Protein AF-A0A371YIU0-F1 (afdb_monomer_lite)

Organism: NCBI:txid2136183

pLDDT: mean 76.32, std 14.75, range [37.38, 92.56]

Secondary structure (DSSP, 8-state):
--HHHHHHHHHHHHHHHHHHHHHHHHHHHHHHHHHHHTSHHHHH-HHHHHHHHHHHHHHHHHHHHHHHHHHHHHS-HHHHHHHHHHHHHHHHHHHHHHHGGGG-TTHHHHHHHHHHHHHHHHHHHHHHS--PPPTT--HHHHHIIIII--

Foldseek 3Di:
DPVVVVVVVVVVVLLVVLVVVLVVLVVVLVVQLVVQCPPPVLVVDPVSVLVSLQVSLVSLQVLLVVLLVVDCVVDDPVVVVLSVVLVVLLVVQLVCLQVQLVVDPSRSNLSSNLSNQSSSVSSCCSRNVDCRDDPPDDPVNSCCPRRVHD

Structure (mmCIF, N/CA/C/O backbone):
data_AF-A0A371YIU0-F1
#
_entry.id   AF-A0A371YIU0-F1
#
loop_
_atom_site.group_PDB
_atom_site.id
_atom_site.type_symbol
_atom_site.label_atom_id
_atom_site.label_alt_id
_atom_site.label_comp_id
_atom_site.label_asym_id
_atom_site.label_entity_id
_atom_site.label_seq_id
_atom_site.pdbx_PDB_ins_code
_atom_site.Cartn_x
_atom_site.Cartn_y
_atom_site.Cartn_z
_atom_site.occupancy
_atom_site.B_iso_or_equiv
_atom_site.auth_seq_id
_atom_site.auth_comp_id
_atom_site.auth_asym_id
_atom_site.auth_atom_id
_atom_site.pdbx_PDB_model_num
ATOM 1 N N . MET A 1 1 ? -7.481 21.343 40.904 1.00 47.53 1 MET A N 1
ATOM 2 C CA . MET A 1 1 ? -7.178 21.426 39.454 1.00 47.53 1 MET A CA 1
ATOM 3 C C . MET A 1 1 ? -5.793 20.850 39.098 1.00 47.53 1 MET A C 1
ATOM 5 O O . MET A 1 1 ? -5.138 21.361 38.206 1.00 47.53 1 MET A O 1
ATOM 9 N N . LYS A 1 2 ? -5.326 19.776 39.762 1.00 45.72 2 LYS A N 1
ATOM 10 C CA . LYS A 1 2 ? -4.034 19.116 39.458 1.00 45.72 2 LYS A CA 1
ATOM 11 C C . LYS A 1 2 ? -4.201 17.826 38.638 1.00 45.72 2 LYS A C 1
ATOM 13 O O . LYS A 1 2 ? -3.338 17.494 37.838 1.00 45.72 2 LYS A O 1
ATOM 18 N N . ASN A 1 3 ? -5.352 17.161 38.762 1.00 47.66 3 ASN A N 1
ATOM 19 C CA . ASN A 1 3 ? -5.600 15.862 38.121 1.00 47.66 3 ASN A CA 1
ATOM 20 C C . ASN A 1 3 ? -6.061 15.969 36.656 1.00 47.66 3 ASN A C 1
ATOM 22 O O . ASN A 1 3 ? -5.950 15.001 35.917 1.00 47.66 3 ASN A O 1
ATOM 26 N N . ILE A 1 4 ? -6.534 17.142 36.218 1.00 52.56 4 ILE A N 1
ATOM 27 C CA . ILE A 1 4 ? -6.966 17.370 34.826 1.00 52.56 4 ILE A CA 1
ATOM 28 C C . ILE A 1 4 ? -5.750 17.580 33.905 1.00 52.56 4 ILE A C 1
ATOM 30 O O . ILE A 1 4 ? -5.766 17.152 32.755 1.00 52.56 4 ILE A O 1
ATOM 34 N N . LEU A 1 5 ? -4.655 18.152 34.426 1.00 48.69 5 LEU A N 1
ATOM 35 C CA . LEU A 1 5 ? -3.425 18.385 33.657 1.00 48.69 5 LEU A CA 1
ATOM 36 C C . LEU A 1 5 ? -2.705 17.075 33.280 1.00 48.69 5 LEU A C 1
ATOM 38 O O . LEU A 1 5 ? -2.090 16.983 32.222 1.00 48.69 5 LEU A O 1
ATOM 42 N N . LEU A 1 6 ? -2.808 16.050 34.133 1.00 47.84 6 LEU A N 1
ATOM 43 C CA . LEU A 1 6 ? -2.158 14.749 33.936 1.00 47.84 6 LEU A CA 1
ATOM 44 C C . LEU A 1 6 ? -2.824 13.903 32.839 1.00 47.84 6 LEU A C 1
ATOM 46 O O . LEU A 1 6 ? -2.137 13.143 32.165 1.00 47.84 6 LEU A O 1
ATOM 50 N N . ILE A 1 7 ? -4.131 14.073 32.618 1.00 52.59 7 ILE A N 1
ATOM 51 C CA . ILE A 1 7 ? -4.873 13.371 31.557 1.00 52.59 7 ILE A CA 1
ATOM 52 C C . ILE A 1 7 ? -4.580 13.988 30.180 1.00 52.59 7 ILE A C 1
ATOM 54 O O . ILE A 1 7 ? -4.503 13.273 29.185 1.00 52.59 7 ILE A O 1
ATOM 58 N N . PHE A 1 8 ? -4.345 15.303 30.114 1.00 47.00 8 PHE A N 1
ATOM 59 C CA . PHE A 1 8 ? -3.925 15.953 28.868 1.00 47.00 8 PHE A CA 1
ATOM 60 C C . PHE A 1 8 ? -2.510 15.541 28.440 1.00 47.00 8 PHE A C 1
ATOM 62 O O . PHE A 1 8 ? -2.258 15.396 27.246 1.00 47.00 8 PHE A O 1
ATOM 69 N N . LEU A 1 9 ? -1.598 15.301 29.389 1.00 43.62 9 LEU A N 1
ATOM 70 C CA . LEU A 1 9 ? -0.223 14.919 29.061 1.00 43.62 9 LEU A CA 1
ATOM 71 C C . LEU A 1 9 ? -0.117 13.497 28.485 1.00 43.62 9 LEU A C 1
ATOM 73 O O . LEU A 1 9 ? 0.703 13.262 27.605 1.00 43.62 9 LEU A O 1
ATOM 77 N N . THR A 1 10 ? -0.947 12.550 28.933 1.00 50.06 10 THR A N 1
ATOM 78 C CA . THR A 1 10 ? -0.924 11.169 28.414 1.00 50.06 10 THR A CA 1
ATOM 79 C C . THR A 1 10 ? -1.549 11.043 27.026 1.00 50.06 10 THR A C 1
ATOM 81 O O . THR A 1 10 ? -1.140 10.174 26.258 1.00 50.06 10 THR A O 1
ATOM 84 N N . PHE A 1 11 ? -2.476 11.934 26.663 1.00 48.22 11 PHE A N 1
ATOM 85 C CA . PHE A 1 11 ? -3.106 11.938 25.338 1.00 48.22 11 PHE A CA 1
ATOM 86 C C . PHE A 1 11 ? -2.177 12.450 24.222 1.00 48.22 11 PHE A C 1
ATOM 88 O O . PHE A 1 11 ? -2.334 12.060 23.070 1.00 48.22 11 PHE A O 1
ATOM 95 N N . PHE A 1 12 ? -1.183 13.282 24.552 1.00 42.34 12 PHE A N 1
ATOM 96 C CA . PHE A 1 12 ? -0.201 13.784 23.579 1.00 42.34 12 PHE A CA 1
ATOM 97 C C . PHE A 1 12 ? 0.943 12.805 23.280 1.00 42.34 12 PHE A C 1
ATOM 99 O O . PHE A 1 12 ? 1.614 12.947 22.263 1.00 42.34 12 PHE A O 1
ATOM 106 N N . ILE A 1 13 ? 1.182 11.815 24.144 1.00 45.66 13 ILE A N 1
ATOM 107 C CA . ILE A 1 13 ? 2.290 10.861 23.967 1.00 45.66 13 ILE A CA 1
ATOM 108 C C . ILE A 1 13 ? 1.859 9.672 23.095 1.00 45.66 13 ILE A C 1
ATOM 110 O O . ILE A 1 13 ? 2.687 9.036 22.453 1.00 45.66 13 ILE A O 1
ATOM 114 N N . SER A 1 14 ? 0.564 9.357 23.027 1.00 37.38 14 SER A N 1
ATOM 115 C CA . SER A 1 14 ? 0.089 8.249 22.196 1.00 37.38 14 SER A CA 1
ATOM 116 C C . SER A 1 14 ? 0.149 8.575 20.703 1.00 37.38 14 SER A C 1
ATOM 118 O O . SER A 1 14 ? 0.525 7.7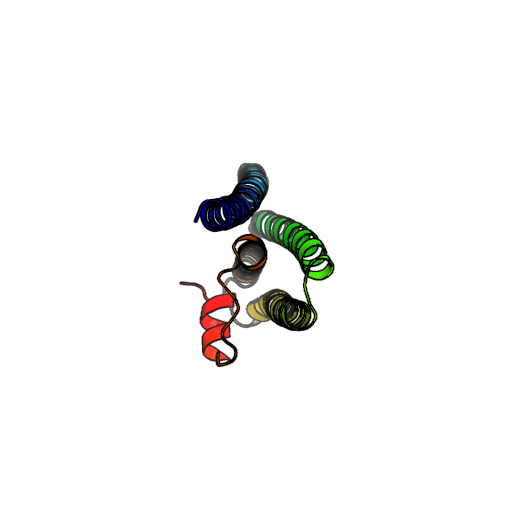05 19.927 1.00 37.38 14 SER A O 1
ATOM 120 N N . SER A 1 15 ? -0.143 9.811 20.286 1.00 44.88 15 SER A N 1
ATOM 121 C CA . SER A 1 15 ? -0.099 10.221 18.872 1.00 44.88 15 SER A CA 1
ATOM 122 C C . SER A 1 15 ? 1.318 10.271 18.285 1.00 44.88 15 SER A C 1
ATOM 124 O O . SER A 1 15 ? 1.491 10.013 17.093 1.00 44.88 15 SER A O 1
ATOM 126 N N . SER A 1 16 ? 2.345 10.534 19.099 1.00 51.44 16 SER A N 1
ATOM 127 C CA . SER A 1 16 ? 3.740 10.579 18.639 1.00 51.44 16 SER A CA 1
ATOM 128 C C . SER A 1 16 ? 4.321 9.194 18.336 1.00 51.44 16 SER A C 1
ATOM 130 O O . SER A 1 16 ? 5.038 9.043 17.348 1.00 51.44 16 SER A O 1
ATOM 132 N N . VAL A 1 17 ? 3.957 8.170 19.115 1.00 57.69 17 VAL A N 1
ATOM 133 C CA . VAL A 1 17 ? 4.436 6.788 18.910 1.00 57.69 17 VAL A CA 1
ATOM 134 C C . VAL A 1 17 ? 3.923 6.199 17.592 1.00 57.69 17 VAL A C 1
ATOM 136 O O . VAL A 1 17 ? 4.647 5.472 16.908 1.00 57.69 17 VAL A O 1
ATOM 139 N N . PHE A 1 18 ? 2.690 6.524 17.194 1.00 58.16 18 PHE A N 1
ATOM 140 C CA . PHE A 1 18 ? 2.145 6.033 15.930 1.00 58.16 18 PHE A CA 1
ATOM 141 C C . PHE A 1 18 ? 2.851 6.672 14.726 1.00 58.16 18 PHE A C 1
ATOM 143 O O . PHE A 1 18 ? 3.383 5.948 13.884 1.00 58.16 18 PHE A O 1
ATOM 150 N N . ALA A 1 19 ? 2.974 8.003 14.674 1.00 57.88 19 ALA A N 1
ATOM 151 C CA . ALA A 1 19 ? 3.654 8.695 13.572 1.00 57.88 19 ALA A CA 1
ATOM 152 C C . ALA A 1 19 ? 5.100 8.196 13.340 1.00 57.88 19 ALA A C 1
ATOM 154 O O . ALA A 1 19 ? 5.559 8.081 12.196 1.00 57.88 19 ALA A O 1
ATOM 155 N N . GLU A 1 20 ? 5.804 7.834 14.416 1.00 63.06 20 GLU A N 1
ATOM 156 C CA . GLU A 1 20 ? 7.150 7.259 14.362 1.00 63.06 20 GLU A CA 1
ATOM 157 C C . GLU A 1 20 ? 7.177 5.872 13.684 1.00 63.06 20 GLU A C 1
ATOM 159 O O . GLU A 1 20 ? 8.032 5.614 12.828 1.00 63.06 20 GLU A O 1
ATOM 164 N N . ASN A 1 21 ? 6.188 5.011 13.958 1.00 68.94 21 ASN A N 1
ATOM 165 C CA . ASN A 1 21 ? 6.074 3.677 13.354 1.00 68.94 21 ASN A CA 1
ATOM 166 C C . ASN A 1 21 ? 5.806 3.738 11.833 1.00 68.94 21 ASN A C 1
ATOM 168 O O . ASN A 1 21 ? 6.406 2.991 11.047 1.00 68.94 21 ASN A O 1
ATOM 172 N N . PHE A 1 22 ? 4.969 4.680 11.379 1.00 72.94 22 PHE A N 1
ATOM 173 C CA . PHE A 1 22 ? 4.759 4.916 9.944 1.00 72.94 22 PHE A CA 1
ATOM 174 C C . PHE A 1 22 ? 6.050 5.361 9.260 1.00 72.94 22 PHE A C 1
ATOM 176 O O . PHE A 1 22 ? 6.422 4.823 8.212 1.00 72.94 22 PHE A O 1
ATOM 183 N N . LEU A 1 23 ? 6.754 6.329 9.852 1.00 75.75 23 LEU A N 1
ATOM 184 C CA . LEU A 1 23 ? 7.982 6.874 9.285 1.00 75.75 23 LEU A CA 1
ATOM 185 C C . LEU A 1 23 ? 9.075 5.802 9.177 1.00 75.75 23 LEU A C 1
ATOM 187 O O . LEU A 1 23 ? 9.755 5.713 8.148 1.00 75.75 23 LEU A O 1
ATOM 191 N N . GLN A 1 24 ? 9.204 4.943 10.191 1.00 80.88 24 GLN A N 1
ATOM 192 C CA . GLN A 1 24 ? 10.126 3.810 10.176 1.00 80.88 24 GLN A CA 1
ATOM 193 C C . GLN A 1 24 ? 9.753 2.784 9.100 1.00 80.88 24 GLN A C 1
ATOM 195 O O . GLN A 1 24 ? 10.609 2.374 8.311 1.00 80.88 24 GLN A O 1
ATOM 200 N N . SER A 1 25 ? 8.476 2.413 9.011 1.00 78.94 25 SER A N 1
ATOM 201 C CA . SER A 1 25 ? 7.969 1.502 7.982 1.00 78.94 25 SER A CA 1
ATOM 202 C C . SER A 1 25 ? 8.203 2.037 6.567 1.00 78.94 25 SER A C 1
ATOM 204 O O . SER A 1 25 ? 8.726 1.322 5.710 1.00 78.94 25 SER A O 1
ATOM 206 N N . LYS A 1 26 ? 7.932 3.325 6.340 1.00 79.19 26 LYS A N 1
ATOM 207 C CA . LYS A 1 26 ? 8.232 4.022 5.085 1.00 79.19 26 LYS A CA 1
ATOM 208 C C . LYS A 1 26 ? 9.727 4.002 4.767 1.00 79.19 26 LYS A C 1
ATOM 210 O O . LYS A 1 26 ? 10.096 3.776 3.617 1.00 79.19 26 LYS A O 1
ATOM 215 N N . LYS A 1 27 ? 10.595 4.217 5.761 1.00 81.75 27 LYS A N 1
ATOM 216 C CA . LYS A 1 27 ? 12.056 4.179 5.586 1.00 81.75 27 LYS A CA 1
ATOM 217 C C . LYS A 1 27 ? 12.538 2.786 5.178 1.00 81.75 27 LYS A C 1
ATOM 219 O O . LYS A 1 27 ? 13.344 2.681 4.260 1.00 81.75 27 LYS A O 1
ATOM 224 N N . GLN A 1 28 ? 12.023 1.729 5.804 1.00 82.38 28 GLN A N 1
ATOM 225 C CA . GLN A 1 28 ? 12.370 0.347 5.461 1.00 82.38 28 GLN A CA 1
ATOM 226 C C . GLN A 1 28 ? 11.971 -0.006 4.026 1.00 82.38 28 GLN A C 1
ATOM 228 O O . GLN A 1 28 ? 12.812 -0.477 3.260 1.00 82.38 28 GLN A O 1
ATOM 233 N N . VAL A 1 29 ? 10.723 0.276 3.636 1.00 82.94 29 VAL A N 1
ATOM 234 C CA . VAL A 1 29 ? 10.259 -0.019 2.272 1.00 82.94 29 VAL A CA 1
ATOM 235 C C . VAL A 1 29 ? 10.994 0.844 1.242 1.00 82.94 29 VAL A C 1
ATOM 237 O O . VAL A 1 29 ? 11.404 0.334 0.204 1.00 82.94 29 VAL A O 1
ATOM 240 N N . ARG A 1 30 ? 11.270 2.121 1.550 1.00 80.19 30 ARG A N 1
ATOM 241 C CA . ARG A 1 30 ? 12.105 2.989 0.703 1.00 80.19 30 ARG A CA 1
ATOM 242 C C . ARG A 1 30 ? 13.509 2.420 0.511 1.00 80.19 30 ARG A C 1
ATOM 244 O O . ARG A 1 30 ? 14.003 2.431 -0.609 1.00 80.19 30 ARG A O 1
ATOM 251 N N . ASN A 1 31 ? 14.156 1.948 1.574 1.00 82.31 31 ASN A N 1
ATOM 252 C CA . ASN A 1 31 ? 15.500 1.377 1.485 1.00 82.31 31 ASN A CA 1
ATOM 253 C C . ASN A 1 31 ? 15.513 0.118 0.615 1.00 82.31 31 ASN A C 1
ATOM 255 O O . ASN A 1 31 ? 16.399 -0.025 -0.223 1.00 82.31 31 ASN A O 1
ATOM 259 N N . TYR A 1 32 ? 14.511 -0.750 0.775 1.00 88.25 32 TYR A N 1
ATOM 260 C CA . TYR A 1 32 ? 14.324 -1.902 -0.101 1.00 88.25 32 TYR A CA 1
ATOM 261 C C . TYR A 1 32 ? 14.159 -1.466 -1.564 1.00 88.25 32 TYR A C 1
ATOM 263 O O . TYR A 1 32 ? 14.896 -1.943 -2.422 1.00 88.25 32 TYR A O 1
ATOM 271 N N . LEU A 1 33 ? 13.269 -0.507 -1.836 1.00 80.81 33 LEU A N 1
ATOM 272 C CA .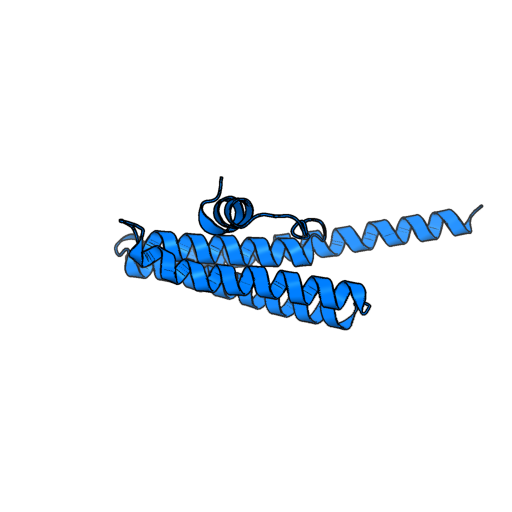 LEU A 1 33 ? 13.010 -0.037 -3.193 1.00 80.81 33 LEU A CA 1
ATOM 273 C C . LEU A 1 33 ? 14.264 0.567 -3.837 1.00 80.81 33 LEU A C 1
ATOM 275 O O . LEU A 1 33 ? 14.596 0.247 -4.972 1.00 80.81 33 LEU A O 1
ATOM 279 N N . VAL A 1 34 ? 15.002 1.397 -3.096 1.00 82.38 34 VAL A N 1
ATOM 280 C CA . VAL A 1 34 ? 16.279 1.962 -3.556 1.00 82.38 34 VAL A CA 1
ATOM 281 C C . VAL A 1 34 ? 17.297 0.862 -3.835 1.00 82.38 34 VAL A C 1
ATOM 283 O O . VAL A 1 34 ? 18.014 0.954 -4.824 1.00 82.38 34 VAL A O 1
ATOM 286 N N . SER A 1 35 ? 17.378 -0.165 -2.987 1.00 87.44 35 SER A N 1
ATOM 287 C CA . SER A 1 35 ? 18.287 -1.292 -3.207 1.00 87.44 35 SER A CA 1
ATOM 288 C C . SER A 1 35 ? 17.919 -2.072 -4.468 1.00 87.44 35 SER A C 1
ATOM 290 O O . SER A 1 35 ? 18.799 -2.354 -5.270 1.00 87.44 35 SER A O 1
ATOM 292 N N . CYS A 1 36 ? 16.632 -2.374 -4.662 1.00 85.88 36 CYS A N 1
ATOM 293 C CA . CYS A 1 36 ? 16.131 -3.108 -5.823 1.00 85.88 36 CYS A CA 1
ATOM 294 C C . CYS A 1 36 ? 16.387 -2.333 -7.121 1.00 85.88 36 CYS A C 1
ATOM 296 O O . CYS A 1 36 ? 16.949 -2.872 -8.066 1.00 85.88 36 CYS A O 1
ATOM 298 N N . LEU A 1 37 ? 16.069 -1.036 -7.146 1.00 86.06 37 LEU A N 1
ATOM 299 C CA . LEU A 1 37 ? 16.241 -0.188 -8.330 1.00 86.06 37 LEU A CA 1
ATOM 300 C C . LEU A 1 3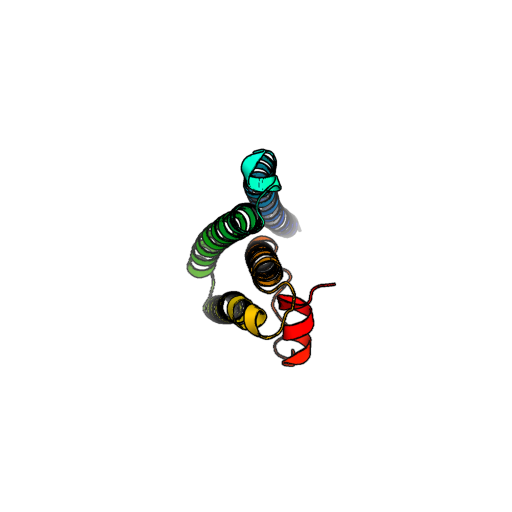7 ? 17.703 0.168 -8.642 1.00 86.06 37 LEU A C 1
ATOM 302 O O . LEU A 1 37 ? 17.994 0.620 -9.747 1.00 86.06 37 LEU A O 1
ATOM 306 N N . LYS A 1 38 ? 18.621 0.001 -7.682 1.00 85.94 38 LYS A N 1
ATOM 307 C CA . LYS A 1 38 ? 20.067 0.158 -7.902 1.00 85.94 38 LYS A CA 1
ATOM 308 C C . LYS A 1 38 ? 20.707 -1.058 -8.562 1.00 85.94 38 LYS A C 1
ATOM 310 O O . LYS A 1 38 ? 21.848 -0.942 -9.007 1.00 85.94 38 LYS A O 1
ATOM 315 N N . ASP A 1 39 ? 20.011 -2.190 -8.618 1.00 85.81 39 ASP A N 1
ATOM 316 C CA . ASP A 1 39 ? 20.463 -3.325 -9.408 1.00 85.81 39 ASP A CA 1
ATOM 317 C C . ASP A 1 39 ? 20.458 -2.935 -10.902 1.00 85.81 39 ASP A C 1
ATOM 319 O O . ASP A 1 39 ? 19.415 -2.521 -11.431 1.00 85.81 39 ASP A O 1
ATOM 323 N N . PRO A 1 40 ? 21.605 -3.030 -11.600 1.00 83.19 40 PRO A N 1
ATOM 324 C CA . PRO A 1 40 ? 21.695 -2.697 -13.014 1.00 83.19 40 PRO A CA 1
ATOM 325 C C . PRO A 1 40 ? 20.710 -3.474 -13.889 1.00 83.19 40 PRO A C 1
ATOM 327 O O . PRO A 1 40 ? 20.277 -2.937 -14.902 1.00 83.19 40 PRO A O 1
ATOM 330 N N . GLU A 1 41 ? 20.327 -4.696 -13.524 1.00 82.62 41 GLU A N 1
ATOM 331 C CA . GLU A 1 41 ? 19.358 -5.479 -14.296 1.00 82.62 41 GLU A CA 1
ATOM 332 C C . GLU A 1 41 ? 17.941 -4.909 -14.158 1.00 82.62 41 GLU A C 1
ATOM 334 O O . GLU A 1 41 ? 17.216 -4.774 -15.146 1.00 82.62 41 GLU A O 1
ATOM 339 N N . ASN A 1 42 ? 17.575 -4.450 -12.960 1.00 80.75 42 ASN A N 1
ATOM 340 C CA . ASN A 1 42 ? 16.241 -3.913 -12.688 1.00 80.75 42 ASN A CA 1
ATOM 341 C C . ASN A 1 42 ? 15.995 -2.547 -13.341 1.00 80.75 42 ASN A C 1
ATOM 343 O O . ASN A 1 42 ? 14.851 -2.190 -13.605 1.00 80.75 42 ASN A O 1
ATOM 347 N N . SER A 1 43 ? 17.052 -1.785 -13.633 1.00 72.56 43 SER A N 1
ATOM 348 C CA . SER A 1 43 ? 16.945 -0.512 -14.364 1.00 72.56 43 SER A CA 1
ATOM 349 C C . SER A 1 43 ? 16.899 -0.675 -15.890 1.00 72.56 43 SER A C 1
ATOM 351 O O . SER A 1 43 ? 16.450 0.237 -16.583 1.00 72.56 43 SER A O 1
ATOM 353 N N . LYS A 1 44 ? 17.325 -1.832 -16.419 1.00 79.62 44 LYS A N 1
ATOM 354 C CA . LYS A 1 44 ? 17.334 -2.133 -17.862 1.00 79.62 44 LYS A CA 1
ATOM 355 C C . LYS A 1 44 ? 16.003 -2.679 -18.372 1.00 79.62 44 LYS A C 1
ATOM 357 O O . LYS A 1 44 ? 15.643 -2.411 -19.516 1.00 79.62 44 LYS A O 1
ATOM 362 N N . TYR A 1 45 ? 15.282 -3.447 -17.553 1.00 81.25 45 TYR A N 1
ATOM 363 C CA . TYR A 1 45 ? 14.050 -4.122 -17.966 1.00 81.25 45 TYR A CA 1
ATOM 364 C C . TYR A 1 45 ? 12.829 -3.566 -17.234 1.00 81.25 45 TYR A C 1
ATOM 366 O O . TYR A 1 45 ? 12.758 -3.599 -16.008 1.00 81.25 45 TYR A O 1
ATOM 374 N N . SER A 1 46 ? 11.818 -3.130 -17.991 1.00 77.94 46 SER A N 1
ATOM 375 C CA . SER A 1 46 ? 10.567 -2.587 -17.439 1.00 77.94 46 SER A CA 1
ATOM 376 C C . SER A 1 46 ? 9.834 -3.578 -16.530 1.00 77.94 46 SER A C 1
ATOM 378 O O . SER A 1 46 ? 9.276 -3.177 -15.513 1.00 77.94 46 SER A O 1
ATOM 380 N N . ALA A 1 47 ? 9.873 -4.875 -16.846 1.00 82.38 47 ALA A N 1
ATOM 381 C CA . ALA A 1 47 ? 9.286 -5.917 -16.006 1.00 82.38 47 ALA A CA 1
ATOM 382 C C . ALA A 1 47 ? 9.967 -6.001 -14.630 1.00 82.38 47 ALA A C 1
ATOM 384 O O . ALA A 1 47 ? 9.284 -6.010 -13.612 1.00 82.38 47 ALA A O 1
ATOM 385 N N . ALA A 1 48 ? 11.301 -5.991 -14.600 1.00 83.44 48 ALA A N 1
ATOM 386 C CA . ALA A 1 48 ? 12.080 -6.066 -13.369 1.00 83.44 48 ALA A CA 1
ATOM 387 C C . ALA A 1 48 ? 11.946 -4.784 -12.523 1.00 83.44 48 ALA A C 1
ATOM 389 O O . ALA A 1 48 ? 11.744 -4.853 -11.310 1.00 83.44 48 ALA A O 1
ATOM 390 N N . TYR A 1 49 ? 11.934 -3.614 -13.172 1.00 85.75 49 TYR A N 1
ATOM 391 C CA . TYR A 1 49 ? 11.602 -2.337 -12.535 1.00 85.75 49 TYR A CA 1
ATOM 392 C C . TYR A 1 49 ? 10.224 -2.378 -11.855 1.00 85.75 49 TYR A C 1
ATOM 394 O O . TYR A 1 49 ? 10.080 -2.023 -10.684 1.00 85.75 49 TYR A O 1
ATOM 402 N N . ASN A 1 50 ? 9.205 -2.846 -12.579 1.00 85.00 50 ASN A N 1
ATOM 403 C CA . ASN A 1 50 ? 7.841 -2.934 -12.068 1.00 85.00 50 ASN A CA 1
ATOM 404 C C . ASN A 1 50 ? 7.703 -3.996 -10.968 1.00 85.00 50 ASN A C 1
ATOM 406 O O . ASN A 1 50 ? 6.981 -3.757 -10.003 1.00 85.00 50 ASN A O 1
ATOM 410 N N . SER A 1 51 ? 8.457 -5.099 -11.028 1.00 87.19 51 SER A N 1
ATOM 411 C CA . SER A 1 51 ? 8.573 -6.051 -9.915 1.00 87.19 51 SER A CA 1
ATOM 412 C C . SER A 1 51 ? 9.080 -5.383 -8.635 1.00 87.19 51 SER A C 1
ATOM 414 O O . SER A 1 51 ? 8.472 -5.578 -7.586 1.00 87.19 51 SER A O 1
ATOM 416 N N . CYS A 1 52 ? 10.102 -4.518 -8.704 1.00 87.19 52 CYS A N 1
ATOM 417 C CA . CYS A 1 52 ? 10.557 -3.766 -7.526 1.00 87.19 52 CYS A CA 1
ATOM 418 C C . CYS A 1 52 ? 9.439 -2.902 -6.912 1.00 87.19 52 CYS A C 1
ATOM 420 O O . CYS A 1 52 ? 9.330 -2.791 -5.687 1.00 87.19 52 CYS A O 1
ATOM 422 N N . LEU A 1 53 ? 8.612 -2.266 -7.751 1.00 89.81 53 LEU A N 1
ATOM 423 C CA . LEU A 1 53 ? 7.481 -1.454 -7.295 1.00 89.81 53 LEU A CA 1
ATOM 424 C C . LEU A 1 53 ? 6.379 -2.315 -6.652 1.00 89.81 53 LEU A C 1
ATOM 426 O O . LEU A 1 53 ? 5.856 -1.942 -5.599 1.00 89.81 53 LEU A O 1
ATOM 430 N N . LEU A 1 54 ? 6.043 -3.454 -7.265 1.00 90.19 54 LEU A N 1
ATOM 431 C CA . LEU A 1 54 ? 5.029 -4.392 -6.773 1.00 90.19 54 LEU A CA 1
ATOM 432 C C . LEU A 1 54 ? 5.448 -5.019 -5.439 1.00 90.19 54 LEU A C 1
ATOM 434 O O . LEU A 1 54 ? 4.688 -4.964 -4.479 1.00 90.19 54 LEU A O 1
ATOM 438 N N . GLU A 1 55 ? 6.689 -5.487 -5.312 1.00 92.00 55 GLU A N 1
ATOM 439 C CA . GLU A 1 55 ? 7.197 -6.023 -4.043 1.00 92.00 55 GLU A CA 1
ATOM 440 C C . GLU A 1 55 ? 7.236 -4.955 -2.937 1.00 92.00 55 GLU A C 1
ATOM 442 O O . GLU A 1 55 ? 6.992 -5.237 -1.760 1.00 92.00 55 GLU A O 1
ATOM 447 N N . ALA A 1 56 ? 7.525 -3.698 -3.286 1.00 87.88 56 ALA A N 1
ATOM 448 C CA . ALA A 1 56 ? 7.420 -2.596 -2.336 1.00 87.88 56 ALA A CA 1
ATOM 449 C C . ALA A 1 56 ? 5.959 -2.334 -1.920 1.00 87.88 56 ALA A C 1
ATOM 451 O O . ALA A 1 56 ? 5.712 -2.029 -0.749 1.00 87.88 56 ALA A O 1
ATOM 452 N N . SER A 1 57 ? 4.999 -2.469 -2.842 1.00 90.81 57 SER A N 1
ATOM 453 C CA . SER A 1 57 ? 3.563 -2.401 -2.541 1.00 90.81 57 SER A CA 1
ATOM 454 C C . SER A 1 57 ? 3.155 -3.494 -1.553 1.00 90.81 57 SER A C 1
ATOM 456 O O . SER A 1 57 ? 2.572 -3.176 -0.515 1.00 90.81 57 SER A O 1
ATOM 458 N N . ASP A 1 58 ? 3.555 -4.743 -1.804 1.00 92.44 58 ASP A N 1
ATOM 459 C CA . ASP A 1 58 ? 3.245 -5.885 -0.940 1.00 92.44 58 ASP A CA 1
ATOM 460 C C . ASP A 1 58 ? 3.771 -5.676 0.482 1.00 92.44 58 ASP A C 1
ATOM 462 O O . ASP A 1 58 ? 3.051 -5.899 1.456 1.00 92.44 58 ASP A O 1
ATOM 466 N N . LYS A 1 59 ? 4.987 -5.134 0.628 1.00 90.19 59 LYS A N 1
ATOM 467 C CA . LYS A 1 59 ? 5.558 -4.802 1.945 1.00 90.19 59 LYS A CA 1
ATOM 468 C C . LYS A 1 59 ? 4.784 -3.709 2.675 1.00 90.19 59 LYS A C 1
ATOM 470 O O . LYS A 1 59 ? 4.651 -3.763 3.900 1.00 90.19 59 LYS A O 1
ATOM 475 N N . PHE A 1 60 ? 4.286 -2.696 1.964 1.00 90.62 60 PHE A N 1
ATOM 476 C CA . PHE A 1 60 ? 3.397 -1.704 2.573 1.00 90.62 60 PHE A CA 1
ATOM 477 C C . PHE A 1 60 ? 2.067 -2.332 2.995 1.00 90.62 60 PHE A C 1
ATOM 479 O O . PHE A 1 60 ? 1.589 -2.044 4.093 1.00 90.62 60 PHE A O 1
ATOM 486 N N . LEU A 1 61 ? 1.496 -3.206 2.164 1.00 92.31 61 LEU A N 1
ATOM 487 C CA . LEU A 1 61 ? 0.226 -3.870 2.438 1.00 92.31 61 LEU A CA 1
ATOM 488 C C . LEU A 1 61 ? 0.323 -4.843 3.621 1.00 92.31 61 LEU A C 1
ATOM 490 O O . LEU A 1 61 ? -0.562 -4.856 4.474 1.00 92.31 61 LEU A O 1
ATOM 494 N N . GLU A 1 62 ? 1.404 -5.614 3.722 1.00 92.56 62 GLU A N 1
ATOM 495 C CA . GLU A 1 62 ? 1.689 -6.484 4.868 1.00 92.56 62 GLU A CA 1
ATOM 496 C C . GLU A 1 62 ? 1.713 -5.676 6.170 1.00 92.56 62 GLU A C 1
ATOM 498 O O . GLU A 1 62 ? 0.997 -5.989 7.125 1.00 92.56 62 GLU A O 1
ATOM 503 N N . LYS A 1 63 ? 2.464 -4.569 6.183 1.00 90.31 63 LYS A N 1
ATOM 504 C CA . LYS A 1 63 ? 2.528 -3.657 7.330 1.00 90.31 63 LYS A CA 1
ATOM 505 C C . LYS A 1 63 ? 1.163 -3.055 7.663 1.00 90.31 63 LYS A C 1
ATOM 507 O O . LYS A 1 63 ? 0.815 -2.971 8.839 1.00 90.31 63 LYS A O 1
ATOM 512 N N . ALA A 1 64 ? 0.377 -2.677 6.654 1.00 89.00 64 ALA A N 1
ATOM 513 C CA . ALA A 1 64 ? -0.974 -2.161 6.856 1.00 89.00 64 ALA A CA 1
ATOM 514 C C . ALA A 1 64 ? -1.901 -3.225 7.466 1.00 89.00 64 ALA A C 1
ATOM 516 O O . ALA A 1 64 ? -2.655 -2.927 8.384 1.00 89.00 64 ALA A O 1
ATOM 517 N N . ASN A 1 65 ? -1.812 -4.483 7.030 1.00 91.50 65 ASN A N 1
ATOM 518 C CA . ASN A 1 65 ? -2.601 -5.580 7.599 1.00 91.50 65 ASN A CA 1
ATOM 519 C C . ASN A 1 65 ? -2.235 -5.871 9.065 1.00 91.50 65 ASN A C 1
ATOM 521 O O . ASN A 1 65 ? -3.123 -6.152 9.879 1.00 91.50 65 ASN A O 1
ATOM 525 N N . ILE A 1 66 ? -0.948 -5.780 9.416 1.00 89.56 66 ILE A N 1
ATOM 526 C CA . ILE A 1 66 ? -0.484 -5.900 10.805 1.00 89.56 66 ILE A CA 1
ATOM 527 C C . ILE A 1 66 ? -1.083 -4.772 11.652 1.00 89.56 66 ILE A C 1
ATOM 529 O O . ILE A 1 66 ? -1.715 -5.045 12.673 1.00 89.56 66 ILE A O 1
ATOM 533 N N . GLU A 1 67 ? -0.945 -3.522 11.207 1.00 88.75 67 GLU A N 1
ATOM 534 C CA . GLU A 1 67 ? -1.470 -2.357 11.927 1.00 88.75 67 GLU A CA 1
ATOM 535 C C . GLU A 1 67 ? -3.000 -2.416 12.064 1.00 88.75 67 GLU A C 1
ATOM 537 O O . GLU A 1 67 ? -3.535 -2.244 13.159 1.00 88.75 67 GLU A O 1
ATOM 542 N N . PHE A 1 68 ? -3.713 -2.767 10.989 1.00 91.50 68 PHE A N 1
ATOM 543 C CA . PHE A 1 68 ? -5.161 -2.980 11.008 1.00 91.50 68 PHE A CA 1
ATOM 544 C C . PHE A 1 68 ? -5.561 -3.975 12.098 1.00 91.50 68 PHE A C 1
ATOM 546 O O . PHE A 1 68 ? -6.465 -3.698 12.882 1.00 91.50 68 PHE A O 1
ATOM 553 N N . SER A 1 69 ? -4.874 -5.115 12.185 1.00 90.31 69 SER A N 1
ATOM 554 C CA . SER A 1 69 ? -5.182 -6.158 13.170 1.00 90.31 69 SER A CA 1
ATOM 555 C C . SER A 1 69 ? -4.975 -5.663 14.605 1.00 90.31 69 SER A C 1
ATOM 557 O O . SER A 1 69 ? -5.797 -5.930 15.489 1.00 90.31 69 SER A O 1
ATOM 559 N N . GLN A 1 70 ? -3.912 -4.888 14.840 1.00 88.31 70 GLN A N 1
ATOM 560 C CA . GLN A 1 70 ? -3.641 -4.280 16.142 1.00 88.31 70 GLN A CA 1
ATOM 561 C C . GLN A 1 70 ? -4.723 -3.268 16.533 1.00 88.31 70 GLN A C 1
ATOM 563 O O . GLN A 1 70 ? -5.225 -3.309 17.660 1.00 88.31 70 GLN A O 1
ATOM 568 N N . GLN A 1 71 ? -5.110 -2.384 15.614 1.00 87.38 71 GLN A N 1
ATOM 569 C CA . GLN A 1 71 ? -6.133 -1.370 15.870 1.00 87.38 71 GLN A CA 1
ATOM 570 C C . GLN A 1 71 ? -7.519 -1.976 16.031 1.00 87.38 71 GLN A C 1
ATOM 572 O O . GLN A 1 71 ? -8.234 -1.631 16.969 1.00 87.38 71 GLN A O 1
ATOM 577 N N . PHE A 1 72 ? -7.880 -2.934 15.180 1.00 89.50 72 PHE A N 1
ATOM 578 C CA . PHE A 1 72 ? -9.157 -3.635 15.239 1.00 89.50 72 PHE A CA 1
ATOM 579 C C . PHE A 1 72 ? -9.357 -4.331 16.591 1.00 89.50 72 PHE A C 1
ATOM 581 O O . PHE A 1 72 ? -10.435 -4.246 17.186 1.00 89.50 72 PHE A O 1
ATOM 588 N N . THR A 1 73 ? -8.304 -4.963 17.117 1.00 89.75 73 THR A N 1
ATOM 589 C CA . THR A 1 73 ? -8.337 -5.627 18.428 1.00 89.75 73 THR A CA 1
ATOM 590 C C . THR A 1 73 ? -8.617 -4.630 19.558 1.00 89.75 73 THR A C 1
ATOM 592 O O . THR A 1 73 ? -9.460 -4.898 20.415 1.00 89.75 73 THR A O 1
ATOM 595 N N . LYS A 1 74 ? -7.973 -3.456 19.525 1.00 86.94 74 LYS A N 1
ATOM 596 C CA . LYS A 1 74 ? -8.078 -2.400 20.552 1.00 86.94 74 LYS A CA 1
ATOM 597 C C . LYS A 1 74 ? -9.340 -1.528 20.430 1.00 86.94 74 LYS A C 1
ATOM 599 O O . LYS A 1 74 ? -9.697 -0.832 21.376 1.00 86.94 74 LYS A O 1
ATOM 604 N N . ALA A 1 75 ? -9.998 -1.539 19.274 1.00 85.25 75 ALA A N 1
ATOM 605 C CA . ALA A 1 75 ? -11.114 -0.663 18.932 1.00 85.25 75 ALA A CA 1
ATOM 606 C C . ALA A 1 75 ? -12.473 -1.104 19.515 1.00 85.25 75 ALA A C 1
ATOM 608 O O . ALA A 1 75 ? -12.742 -2.291 19.705 1.00 85.25 75 ALA A O 1
ATOM 609 N N . ASN A 1 76 ? -13.374 -0.134 19.717 1.00 89.50 76 ASN A N 1
ATOM 610 C CA . ASN A 1 76 ? -14.796 -0.385 19.980 1.00 89.50 76 ASN A CA 1
ATOM 611 C C . ASN A 1 76 ? -15.557 -0.757 18.686 1.00 89.50 76 ASN A C 1
ATOM 613 O O . ASN A 1 76 ? -15.001 -0.697 17.589 1.00 89.50 76 ASN A O 1
ATOM 617 N N . ILE A 1 77 ? -16.840 -1.120 18.797 1.00 89.00 77 ILE A N 1
ATOM 618 C CA . ILE A 1 77 ? -17.651 -1.586 17.656 1.00 89.00 77 ILE A CA 1
ATOM 619 C C . ILE A 1 77 ? -17.749 -0.565 16.510 1.00 89.00 77 ILE A C 1
ATOM 621 O O . ILE A 1 77 ? -17.592 -0.929 15.347 1.00 89.00 77 ILE A O 1
ATOM 625 N N . THR A 1 78 ? -17.946 0.715 16.823 1.00 86.25 78 THR A N 1
ATOM 626 C CA . THR A 1 78 ? -18.069 1.783 15.823 1.00 86.25 78 THR A CA 1
ATOM 627 C C . THR A 1 78 ? -16.760 1.959 15.063 1.00 86.25 78 THR A C 1
ATOM 629 O O . THR A 1 78 ? -16.749 1.990 13.832 1.00 86.25 78 THR A O 1
ATOM 632 N N . THR A 1 79 ? -15.641 1.995 15.786 1.00 85.00 79 THR A N 1
ATOM 633 C CA . THR A 1 79 ? -14.307 2.101 15.193 1.00 85.00 79 THR A CA 1
ATOM 634 C C . THR A 1 79 ? -13.962 0.859 14.369 1.00 85.00 79 THR A C 1
ATOM 636 O O . THR A 1 79 ? -13.449 0.998 13.265 1.00 85.00 79 THR A O 1
ATOM 639 N N . ARG A 1 80 ? -14.311 -0.350 14.829 1.00 87.06 80 ARG A N 1
ATOM 640 C CA . ARG A 1 80 ? -14.137 -1.590 14.049 1.00 87.06 80 ARG A CA 1
ATOM 641 C C . ARG A 1 80 ? -14.892 -1.550 12.724 1.00 87.06 80 ARG A C 1
ATOM 643 O O . ARG A 1 80 ? -14.321 -1.908 11.697 1.00 87.06 80 ARG A O 1
ATOM 650 N N . ASN A 1 81 ? -16.137 -1.081 12.732 1.00 86.81 81 ASN A N 1
ATOM 651 C CA . ASN A 1 81 ? -16.936 -0.950 11.513 1.00 86.81 81 ASN A CA 1
ATOM 652 C C . ASN A 1 81 ? -16.300 0.037 10.522 1.00 86.81 81 ASN A C 1
ATOM 654 O O . ASN A 1 81 ? -16.233 -0.261 9.330 1.00 86.81 81 ASN A O 1
ATOM 658 N N . SER A 1 82 ? -15.780 1.170 11.011 1.00 84.31 82 SER A N 1
ATOM 659 C CA . SER A 1 82 ? -15.029 2.120 10.176 1.00 84.31 82 SER A CA 1
ATOM 660 C C . SER A 1 82 ? -13.758 1.489 9.606 1.00 84.31 82 SER A C 1
ATOM 662 O O . SER A 1 82 ? -13.553 1.528 8.400 1.00 84.31 82 SER A O 1
ATOM 664 N N . LEU A 1 83 ? -12.954 0.820 10.439 1.00 87.06 83 LEU A N 1
ATOM 665 C CA . LEU A 1 83 ? -11.715 0.162 10.013 1.00 87.06 83 LEU A CA 1
ATOM 666 C C . LEU A 1 83 ? -11.967 -0.893 8.928 1.00 87.06 83 LEU A C 1
ATOM 668 O O . LEU A 1 83 ? -11.223 -0.962 7.952 1.00 87.06 83 LEU A O 1
ATOM 672 N N . VAL A 1 84 ? -13.008 -1.722 9.075 1.00 90.12 84 VAL A N 1
ATOM 673 C CA . VAL A 1 84 ? -13.379 -2.735 8.070 1.00 90.12 84 VAL A CA 1
ATOM 674 C C . VAL A 1 84 ? -13.819 -2.075 6.769 1.00 90.12 84 VAL A C 1
ATOM 676 O O . VAL A 1 84 ? -13.428 -2.519 5.688 1.00 90.12 84 VAL A O 1
ATOM 679 N N . LYS A 1 85 ? -14.613 -1.005 6.861 1.00 87.19 85 LYS A N 1
ATOM 680 C CA . LYS A 1 85 ? -15.034 -0.234 5.694 1.00 87.19 85 LYS A CA 1
ATOM 681 C C . LYS A 1 85 ? -13.828 0.346 4.952 1.00 87.19 85 LYS A C 1
ATOM 683 O O . LYS A 1 85 ? -13.716 0.133 3.746 1.00 87.19 85 LYS A O 1
ATOM 688 N N . ASP A 1 86 ? -12.933 1.024 5.663 1.00 84.62 86 ASP A N 1
ATOM 689 C CA . ASP A 1 86 ? -11.738 1.639 5.085 1.00 84.62 86 ASP A CA 1
ATOM 690 C C . ASP A 1 86 ? -10.828 0.574 4.462 1.00 84.62 86 ASP A C 1
ATOM 692 O O . ASP A 1 86 ? -10.451 0.691 3.296 1.00 84.62 86 ASP A O 1
ATOM 696 N N . ARG A 1 87 ? -10.576 -0.535 5.174 1.00 89.88 87 ARG A N 1
ATOM 697 C CA . ARG A 1 87 ? -9.838 -1.695 4.647 1.00 89.88 87 ARG A CA 1
ATOM 698 C C . ARG A 1 87 ? -10.405 -2.171 3.314 1.00 89.88 87 ARG A C 1
ATOM 700 O O . ARG A 1 87 ? -9.653 -2.343 2.359 1.00 89.88 87 ARG A O 1
ATOM 707 N N . ASN A 1 88 ? -11.718 -2.363 3.226 1.00 89.75 88 ASN A N 1
ATOM 708 C CA . ASN A 1 88 ? -12.351 -2.833 1.996 1.00 89.75 88 ASN A CA 1
ATOM 709 C C . ASN A 1 88 ? -12.184 -1.840 0.840 1.00 89.75 88 ASN A C 1
ATOM 711 O O . ASN A 1 88 ? -12.005 -2.269 -0.297 1.00 89.75 88 ASN A O 1
ATOM 715 N N . ILE A 1 89 ? -12.213 -0.529 1.103 1.00 85.56 89 ILE A N 1
ATOM 716 C CA . ILE A 1 89 ? -11.985 0.481 0.062 1.00 85.56 89 ILE A CA 1
ATOM 717 C C . ILE A 1 89 ? -10.565 0.359 -0.500 1.00 85.56 89 ILE A C 1
ATOM 719 O O . ILE A 1 89 ? -10.409 0.262 -1.717 1.00 85.56 89 ILE A O 1
ATOM 723 N N . TYR A 1 90 ? -9.547 0.304 0.362 1.00 88.56 90 TYR A N 1
ATOM 724 C CA . TYR A 1 90 ? -8.155 0.200 -0.084 1.00 88.56 90 TYR A CA 1
ATOM 725 C C . TYR A 1 90 ? -7.848 -1.141 -0.761 1.00 88.56 90 TYR A C 1
ATOM 727 O O . TYR A 1 90 ? -7.201 -1.150 -1.805 1.00 88.56 90 TYR A O 1
ATOM 735 N N . LEU A 1 91 ? -8.354 -2.267 -0.240 1.00 91.06 91 LEU A N 1
ATOM 736 C CA . LEU A 1 91 ? -8.170 -3.578 -0.879 1.00 91.06 91 LEU A CA 1
ATOM 737 C C . LEU A 1 91 ? -8.834 -3.645 -2.260 1.00 91.06 91 LEU A C 1
ATOM 739 O O . LEU A 1 91 ? -8.236 -4.147 -3.210 1.00 91.06 91 LEU A O 1
ATOM 743 N N . ASN A 1 92 ? -10.045 -3.099 -2.396 1.00 88.19 92 ASN A N 1
ATOM 744 C CA . ASN A 1 92 ? -10.704 -3.020 -3.696 1.00 88.19 92 ASN A CA 1
ATOM 745 C C . ASN A 1 92 ? -9.949 -2.089 -4.650 1.00 88.19 92 ASN A C 1
ATOM 747 O O . ASN A 1 92 ? -9.817 -2.418 -5.823 1.00 88.19 92 ASN A O 1
ATOM 751 N N . ALA A 1 93 ? -9.411 -0.967 -4.165 1.00 86.31 93 ALA A N 1
ATOM 752 C CA . ALA A 1 93 ? -8.602 -0.076 -4.989 1.00 86.31 93 ALA A CA 1
ATOM 753 C C . ALA A 1 93 ? -7.326 -0.757 -5.509 1.00 86.31 93 ALA A C 1
ATOM 755 O O . ALA A 1 93 ? -7.055 -0.689 -6.703 1.00 86.31 93 ALA A O 1
ATOM 756 N N . ILE A 1 94 ? -6.611 -1.510 -4.665 1.00 88.56 94 ILE A N 1
ATOM 757 C CA . ILE A 1 94 ? -5.453 -2.315 -5.095 1.00 88.56 94 ILE A CA 1
ATOM 758 C C . ILE A 1 94 ? -5.851 -3.303 -6.201 1.00 88.56 94 ILE A C 1
ATOM 760 O O . ILE A 1 94 ? -5.146 -3.417 -7.202 1.00 88.56 94 ILE A O 1
ATOM 764 N N . LYS A 1 95 ? -7.001 -3.975 -6.062 1.00 87.69 95 LYS A N 1
ATOM 765 C CA . LYS A 1 95 ? -7.528 -4.884 -7.092 1.00 87.69 95 LYS A CA 1
ATOM 766 C C . LYS A 1 95 ? -7.869 -4.149 -8.393 1.00 87.69 95 LYS A C 1
ATOM 768 O O . LYS A 1 95 ? -7.568 -4.629 -9.479 1.00 87.69 95 LYS A O 1
ATOM 773 N N . PHE A 1 96 ? -8.470 -2.965 -8.309 1.00 83.81 96 PHE A N 1
ATOM 774 C CA . PHE A 1 96 ? -8.810 -2.166 -9.488 1.00 83.81 96 PHE A CA 1
ATOM 775 C C . PHE A 1 96 ? -7.579 -1.580 -10.200 1.00 83.81 96 PHE A C 1
ATOM 777 O O . PHE A 1 96 ? -7.658 -1.327 -11.401 1.00 83.81 96 PHE A O 1
ATOM 784 N N . CYS A 1 97 ? -6.429 -1.436 -9.527 1.00 84.25 97 CYS A N 1
ATOM 785 C CA . CYS A 1 97 ? -5.169 -1.094 -10.197 1.00 84.25 97 CYS A CA 1
ATOM 786 C C . CYS A 1 97 ? -4.794 -2.117 -11.290 1.00 84.25 97 CYS A C 1
ATOM 788 O O . CYS A 1 97 ? -4.190 -1.737 -12.286 1.00 84.25 97 CYS A O 1
ATOM 790 N N . GLU A 1 98 ? -5.189 -3.388 -11.159 1.00 78.50 98 GLU A N 1
ATOM 791 C CA . GLU A 1 98 ? -4.960 -4.428 -12.183 1.00 78.50 98 GLU A CA 1
ATOM 792 C C . GLU A 1 98 ? -5.807 -4.175 -13.435 1.00 78.50 98 GLU A C 1
ATOM 794 O O . GLU A 1 98 ? -5.378 -4.395 -14.563 1.00 78.50 98 GLU A O 1
ATOM 799 N N . SER A 1 99 ? -7.012 -3.628 -13.253 1.00 75.06 99 SER A N 1
ATOM 800 C CA . SER A 1 99 ? -7.898 -3.255 -14.362 1.00 75.06 99 SER A CA 1
ATOM 801 C C . SER A 1 99 ? -7.389 -2.031 -15.134 1.00 75.06 99 SER A C 1
ATOM 803 O O . SER A 1 99 ? -7.733 -1.860 -16.304 1.00 75.06 99 SER A O 1
ATOM 805 N N . TYR A 1 100 ? -6.533 -1.202 -14.518 1.00 66.38 100 TYR A N 1
ATOM 806 C CA . TYR A 1 100 ? -5.914 -0.049 -15.181 1.00 66.38 100 TYR A CA 1
ATOM 807 C C . TYR A 1 100 ? -5.001 -0.445 -16.345 1.00 66.38 100 TYR A C 1
ATOM 809 O O . TYR A 1 100 ? -4.813 0.354 -17.264 1.00 66.38 100 TYR A O 1
ATOM 817 N N . GLN A 1 101 ? -4.485 -1.678 -16.353 1.00 64.25 101 GLN A N 1
ATOM 818 C CA . GLN A 1 101 ? -3.680 -2.198 -17.455 1.00 64.25 101 GLN A CA 1
ATOM 819 C C . GLN A 1 101 ? -4.418 -2.091 -18.800 1.00 64.25 101 GLN A C 1
ATOM 821 O O . GLN A 1 101 ? -3.808 -1.732 -19.803 1.00 64.25 101 GLN A O 1
ATOM 826 N N . ALA A 1 102 ? -5.733 -2.338 -18.815 1.00 58.47 102 ALA A N 1
ATOM 827 C CA . ALA A 1 102 ? -6.547 -2.338 -20.031 1.00 58.47 102 ALA A CA 1
ATOM 828 C C . ALA A 1 102 ? -6.868 -0.931 -20.573 1.00 58.47 102 ALA A C 1
ATOM 830 O O . ALA A 1 102 ? -7.255 -0.794 -21.730 1.00 58.47 102 ALA A O 1
ATOM 831 N N . VAL A 1 103 ? -6.714 0.113 -19.752 1.00 59.19 103 VAL A N 1
ATOM 832 C CA . VAL A 1 103 ? -7.068 1.507 -20.093 1.00 59.19 103 VAL A CA 1
ATOM 833 C C . VAL A 1 103 ? -5.848 2.429 -20.212 1.00 59.19 103 VAL A C 1
ATOM 835 O O . VAL A 1 103 ? -5.995 3.630 -20.429 1.00 59.19 103 VAL A O 1
ATOM 838 N N . SER A 1 104 ? -4.633 1.893 -20.071 1.00 57.03 104 SER A N 1
ATOM 839 C CA . SER A 1 104 ? -3.385 2.659 -20.022 1.00 57.03 104 SER A CA 1
ATOM 840 C C . SER A 1 104 ? -2.372 2.162 -21.053 1.00 57.03 104 SER A C 1
ATOM 842 O O . SER A 1 104 ? -1.996 0.994 -21.028 1.00 57.03 104 SER A O 1
ATOM 844 N N . TYR A 1 105 ? -1.831 3.075 -21.871 1.00 56.47 105 TYR A N 1
ATOM 845 C CA . TYR A 1 105 ? -0.718 2.793 -22.794 1.00 56.47 105 TYR A CA 1
ATOM 846 C C . TYR A 1 105 ? 0.522 2.224 -22.071 1.00 56.47 105 TYR A C 1
ATOM 848 O O . TYR A 1 105 ? 1.158 1.298 -22.561 1.00 56.47 105 TYR A O 1
ATOM 856 N N . ASP A 1 106 ? 0.798 2.690 -20.847 1.00 61.97 106 ASP A N 1
ATOM 857 C CA . ASP A 1 106 ? 1.919 2.233 -20.005 1.00 61.97 106 ASP A CA 1
ATOM 858 C C . ASP A 1 106 ? 1.523 1.100 -19.032 1.00 61.97 106 ASP A C 1
ATOM 860 O O . ASP A 1 106 ? 2.135 0.948 -17.973 1.00 61.97 106 ASP A O 1
ATOM 864 N N . GLY A 1 107 ? 0.443 0.367 -19.346 1.00 67.88 107 GLY A N 1
ATOM 865 C CA . GLY A 1 107 ? -0.350 -0.519 -18.477 1.00 67.88 107 GLY A CA 1
ATOM 866 C C . GLY A 1 107 ? 0.322 -1.028 -17.196 1.00 67.88 107 GLY A C 1
ATOM 867 O O . GLY A 1 107 ? -0.101 -0.665 -16.100 1.00 67.88 107 GLY A O 1
ATOM 868 N N . PHE A 1 108 ? 1.388 -1.822 -17.327 1.00 75.56 108 PHE A N 1
ATOM 869 C CA . PHE A 1 108 ? 2.038 -2.494 -16.194 1.00 75.56 108 PHE A CA 1
ATOM 870 C C . PHE A 1 108 ? 2.758 -1.536 -15.226 1.00 75.56 108 PHE A C 1
ATOM 872 O O . PHE A 1 108 ? 2.732 -1.729 -14.012 1.00 75.56 108 PHE A O 1
ATOM 879 N N . THR A 1 109 ? 3.351 -0.454 -15.735 1.00 80.62 109 THR A N 1
ATOM 880 C CA . THR A 1 109 ? 4.021 0.545 -14.889 1.00 80.62 109 THR A CA 1
ATOM 881 C C . THR A 1 109 ? 3.005 1.362 -14.095 1.00 80.62 109 THR A C 1
ATOM 883 O O . THR A 1 109 ? 3.212 1.626 -12.909 1.00 80.62 109 THR A O 1
ATOM 886 N N . LYS A 1 110 ? 1.868 1.730 -14.705 1.00 81.44 110 LYS A N 1
ATOM 887 C CA . LYS A 1 110 ? 0.801 2.441 -13.980 1.00 81.44 110 LYS A CA 1
ATOM 888 C C . LYS A 1 110 ? 0.124 1.565 -12.938 1.00 81.44 110 LYS A C 1
ATOM 890 O O . LYS A 1 110 ? -0.147 2.059 -11.848 1.00 81.44 110 LYS A O 1
ATOM 895 N N . GLU A 1 111 ? -0.096 0.285 -13.233 1.00 85.25 111 GLU A N 1
ATOM 896 C CA . GLU A 1 111 ? -0.571 -0.678 -12.238 1.00 85.25 111 GLU A CA 1
ATOM 897 C C . GLU A 1 111 ? 0.369 -0.714 -11.026 1.00 85.25 111 GLU A C 1
ATOM 899 O O . GLU A 1 111 ? -0.076 -0.523 -9.892 1.00 85.25 111 GLU A O 1
ATOM 904 N N . ALA A 1 112 ? 1.669 -0.918 -11.256 1.00 85.56 112 ALA A N 1
ATOM 905 C CA . ALA A 1 112 ? 2.642 -1.066 -10.181 1.00 85.56 112 ALA A CA 1
ATOM 906 C C . ALA A 1 112 ? 2.756 0.202 -9.313 1.00 85.56 112 ALA A C 1
ATOM 908 O O . ALA A 1 112 ? 2.796 0.121 -8.082 1.00 85.56 112 ALA A O 1
ATOM 909 N N . ILE A 1 113 ? 2.728 1.388 -9.934 1.00 85.88 113 ILE A N 1
ATOM 910 C CA . ILE A 1 113 ? 2.701 2.678 -9.224 1.00 85.88 113 ILE A CA 1
ATOM 911 C C . ILE A 1 113 ? 1.396 2.856 -8.437 1.00 85.88 113 ILE A C 1
ATOM 913 O O . ILE A 1 113 ? 1.446 3.283 -7.280 1.00 85.88 113 ILE A O 1
ATOM 917 N N . CYS A 1 114 ? 0.248 2.518 -9.034 1.00 86.31 114 CYS A N 1
ATOM 918 C CA . CYS A 1 114 ? -1.065 2.575 -8.387 1.00 86.31 114 CYS A CA 1
ATOM 919 C C . CYS A 1 114 ? -1.064 1.718 -7.118 1.00 86.31 114 CYS A C 1
ATOM 921 O O . CYS A 1 114 ? -1.239 2.247 -6.020 1.00 86.31 114 CYS A O 1
ATOM 923 N N . LYS A 1 115 ? -0.717 0.429 -7.238 1.00 90.44 115 LYS A N 1
ATOM 924 C CA . LYS A 1 115 ? -0.636 -0.504 -6.105 1.00 90.44 115 LYS A CA 1
ATOM 925 C C . LYS A 1 115 ? 0.305 0.010 -5.014 1.00 90.44 115 LYS A C 1
ATOM 927 O O . LYS A 1 115 ? -0.047 -0.004 -3.831 1.00 90.44 115 LYS A O 1
ATOM 932 N N . LEU A 1 116 ? 1.491 0.505 -5.380 1.00 88.69 116 LEU A N 1
ATOM 933 C CA . LEU A 1 116 ? 2.453 1.055 -4.420 1.00 88.69 116 LEU A CA 1
ATOM 934 C C . LEU A 1 116 ? 1.893 2.271 -3.667 1.00 88.69 116 LEU A C 1
ATOM 936 O O . LEU A 1 116 ? 2.020 2.355 -2.442 1.00 88.69 116 LEU A O 1
ATOM 940 N N . LYS A 1 117 ? 1.263 3.211 -4.381 1.00 88.69 117 LYS A N 1
ATOM 941 C CA . LYS A 1 117 ? 0.675 4.416 -3.782 1.00 88.69 117 LYS A CA 1
ATOM 942 C C . LYS A 1 117 ? -0.471 4.054 -2.842 1.00 88.69 117 LYS A C 1
ATOM 944 O O . LYS A 1 117 ? -0.441 4.466 -1.684 1.00 88.69 117 LYS A O 1
ATOM 949 N N . THR A 1 118 ? -1.417 3.238 -3.303 1.00 88.62 118 THR A N 1
ATOM 950 C CA . THR A 1 118 ? -2.597 2.836 -2.530 1.00 88.62 118 THR A CA 1
ATOM 951 C C . THR A 1 118 ? -2.214 2.071 -1.259 1.00 88.62 118 THR A C 1
ATOM 953 O O . THR A 1 118 ? -2.749 2.368 -0.193 1.00 88.62 118 THR A O 1
ATOM 956 N N . ALA A 1 119 ? -1.249 1.144 -1.322 1.00 89.94 119 ALA A N 1
ATOM 957 C CA . ALA A 1 119 ? -0.788 0.396 -0.147 1.00 89.94 119 ALA A CA 1
ATOM 958 C C . ALA A 1 119 ? -0.098 1.297 0.895 1.00 89.94 119 ALA A C 1
ATOM 960 O O . ALA A 1 119 ? -0.341 1.177 2.098 1.00 89.94 119 ALA A O 1
ATOM 961 N N . LYS A 1 120 ? 0.735 2.243 0.442 1.00 88.06 120 LYS A N 1
ATOM 962 C CA . LYS A 1 120 ? 1.380 3.237 1.314 1.00 88.06 120 LYS A CA 1
ATOM 963 C C . LYS A 1 120 ? 0.350 4.151 1.984 1.00 88.06 120 LYS A C 1
ATOM 965 O O . LYS A 1 120 ? 0.473 4.432 3.177 1.00 88.06 120 LYS A O 1
ATOM 970 N N . ASP A 1 121 ? -0.644 4.615 1.232 1.00 87.31 121 ASP A N 1
ATOM 971 C CA . ASP A 1 121 ? -1.697 5.490 1.750 1.00 87.31 121 ASP A CA 1
ATOM 972 C C . ASP A 1 121 ? -2.591 4.742 2.752 1.00 87.31 121 ASP A C 1
ATOM 974 O O . ASP A 1 121 ? -2.940 5.310 3.786 1.00 87.31 121 ASP A O 1
ATOM 978 N N . TYR A 1 122 ? -2.863 3.450 2.524 1.00 89.38 122 TYR A N 1
ATOM 979 C CA . TYR A 1 122 ? -3.581 2.610 3.485 1.00 89.38 122 TYR A CA 1
ATOM 980 C C . TYR A 1 122 ? -2.837 2.494 4.824 1.00 89.38 122 TYR A C 1
ATOM 982 O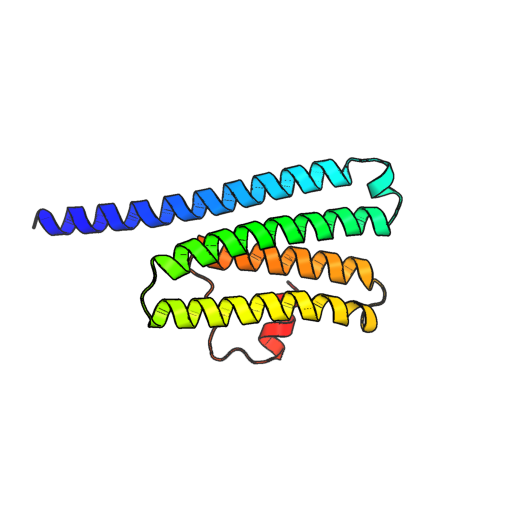 O . TYR A 1 122 ? -3.425 2.716 5.883 1.00 89.38 122 TYR A O 1
ATOM 990 N N . LEU A 1 123 ? -1.528 2.212 4.793 1.00 87.62 123 LEU A N 1
ATOM 991 C CA . LEU A 1 123 ? -0.716 2.189 6.013 1.00 87.62 123 LEU A CA 1
ATOM 992 C C . LEU A 1 123 ? -0.708 3.561 6.708 1.00 87.62 123 LEU A C 1
ATOM 994 O O . LEU A 1 123 ? -0.823 3.631 7.929 1.00 87.62 123 LEU A O 1
ATOM 998 N N . SER A 1 124 ? -0.579 4.648 5.941 1.00 84.00 124 SER A N 1
ATOM 999 C CA . SER A 1 124 ? -0.594 6.013 6.482 1.00 84.00 124 SER A CA 1
ATOM 1000 C C . SER A 1 124 ? -1.906 6.339 7.189 1.00 84.00 124 SER A C 1
ATOM 1002 O O . SER A 1 124 ? -1.870 6.966 8.244 1.00 84.00 124 SER A O 1
ATOM 1004 N N . LEU A 1 125 ? -3.046 5.925 6.625 1.00 85.19 125 LEU A N 1
ATOM 1005 C CA . LEU A 1 125 ? -4.357 6.097 7.247 1.00 85.19 125 LEU A CA 1
ATOM 1006 C C . LEU A 1 125 ? -4.399 5.424 8.615 1.00 85.19 125 LEU A C 1
ATOM 1008 O O . LEU A 1 125 ? -4.721 6.076 9.606 1.00 85.19 125 LEU A O 1
ATOM 1012 N N . LEU A 1 126 ? -4.051 4.138 8.663 1.00 84.12 126 LEU A N 1
ATOM 1013 C CA . LEU A 1 126 ? -4.103 3.370 9.900 1.00 84.12 126 LEU A CA 1
ATOM 1014 C C . LEU A 1 126 ? -3.227 4.035 10.959 1.00 84.12 126 LEU A C 1
ATOM 1016 O O . LEU A 1 126 ? -3.698 4.366 12.038 1.00 84.12 126 LEU A O 1
ATOM 1020 N N . VAL A 1 127 ? -1.970 4.312 10.638 1.00 82.00 127 VAL A N 1
ATOM 1021 C CA . VAL A 1 127 ? -1.021 4.783 11.642 1.00 82.00 127 VAL A CA 1
ATOM 1022 C C . VAL A 1 127 ? -1.266 6.240 12.059 1.00 82.00 127 VAL A C 1
ATOM 1024 O O . VAL A 1 127 ? -1.173 6.560 13.237 1.00 82.00 127 VAL A O 1
ATOM 1027 N N . ASN A 1 128 ? -1.599 7.140 11.131 1.00 74.38 128 ASN A N 1
ATOM 1028 C CA . ASN A 1 128 ? -1.699 8.570 11.444 1.00 74.38 128 ASN A CA 1
ATOM 1029 C C . ASN A 1 128 ? -3.121 9.021 11.823 1.00 74.38 128 ASN A C 1
ATOM 1031 O O . ASN A 1 128 ? -3.305 10.177 12.179 1.00 74.38 128 ASN A O 1
ATOM 1035 N N . GLY A 1 129 ? -4.130 8.146 11.747 1.00 59.34 129 GLY A N 1
ATOM 1036 C CA . GLY A 1 129 ? -5.467 8.364 12.319 1.00 59.34 129 GLY A CA 1
ATOM 1037 C C . GLY A 1 129 ? -6.340 9.457 11.682 1.00 59.34 129 GLY A C 1
ATOM 1038 O O . GLY A 1 129 ? -7.501 9.587 12.058 1.00 59.34 129 GLY A O 1
ATOM 1039 N N . GLU A 1 130 ? -5.841 10.226 10.712 1.00 49.41 130 GLU A N 1
ATOM 1040 C CA . GLU A 1 130 ? -6.530 11.438 10.230 1.00 49.41 130 GLU A CA 1
ATOM 1041 C C . GLU A 1 130 ? -7.216 11.315 8.863 1.00 49.41 130 GLU A C 1
ATOM 1043 O O . GLU A 1 130 ? -7.914 12.231 8.440 1.00 49.41 130 GLU A O 1
ATOM 1048 N N . THR A 1 131 ? -7.075 10.197 8.151 1.00 50.66 131 THR A N 1
ATOM 1049 C CA . THR A 1 131 ? -7.614 10.066 6.780 1.00 50.66 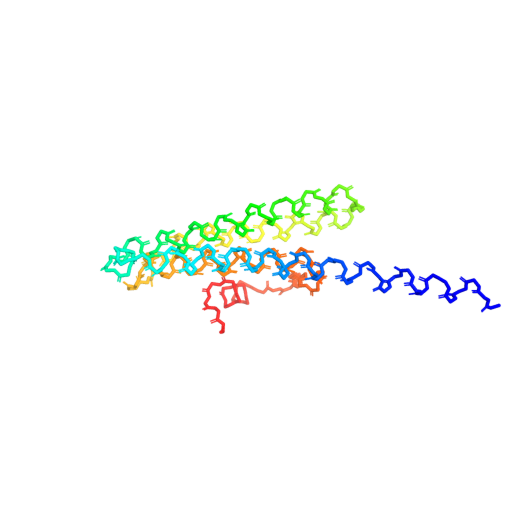131 THR A CA 1
ATOM 1050 C C . THR A 1 131 ? -8.764 9.072 6.687 1.00 50.66 131 THR A C 1
ATOM 1052 O O . THR A 1 131 ? -8.800 8.237 5.788 1.00 50.66 131 THR A O 1
ATOM 1055 N N . THR A 1 132 ? -9.724 9.135 7.617 1.00 54.50 132 THR A N 1
ATOM 1056 C CA . THR A 1 132 ? -10.984 8.412 7.386 1.00 54.50 132 THR A CA 1
ATOM 1057 C C . THR A 1 132 ? -11.593 8.936 6.090 1.00 54.50 132 THR A C 1
ATOM 1059 O O . THR A 1 132 ? -11.735 10.146 5.895 1.00 54.50 132 THR A O 1
ATOM 1062 N N . LEU A 1 133 ? -11.871 8.029 5.155 1.00 62.06 133 LEU A N 1
ATOM 1063 C CA . LEU A 1 133 ? -12.406 8.418 3.859 1.00 62.06 133 LEU A CA 1
ATOM 1064 C C . LEU A 1 133 ? -13.821 8.972 4.084 1.00 62.06 133 LEU A C 1
ATOM 1066 O O . LEU A 1 133 ? -14.655 8.272 4.670 1.00 62.06 133 LEU A O 1
ATOM 1070 N N . PRO A 1 134 ? -14.126 10.211 3.653 1.00 60.78 134 PRO A N 1
ATOM 1071 C CA . PRO A 1 134 ? -15.439 10.800 3.859 1.00 60.78 134 PRO A CA 1
ATOM 1072 C C . PRO A 1 134 ? -16.547 9.893 3.325 1.00 60.78 134 PRO A C 1
ATOM 1074 O O . PRO A 1 134 ? -16.501 9.400 2.196 1.00 60.78 134 PRO A O 1
ATOM 1077 N N . ASN A 1 135 ? -17.582 9.683 4.141 1.00 63.69 135 ASN A N 1
ATOM 1078 C CA . ASN A 1 135 ? -18.692 8.789 3.802 1.00 63.69 135 ASN A CA 1
ATOM 1079 C C . ASN A 1 135 ? -19.423 9.186 2.509 1.00 63.69 135 ASN A C 1
ATOM 1081 O O . ASN A 1 135 ? -20.076 8.339 1.903 1.00 63.69 135 ASN A O 1
ATOM 1085 N N . ASN A 1 136 ? -19.315 10.451 2.111 1.00 71.06 136 ASN A N 1
ATOM 1086 C CA . ASN A 1 136 ? -19.982 11.063 0.971 1.00 71.06 136 ASN A CA 1
ATOM 1087 C C . ASN A 1 136 ? -19.109 11.169 -0.290 1.00 71.06 136 ASN A C 1
ATOM 1089 O O . ASN A 1 136 ? -19.560 11.787 -1.251 1.00 71.06 136 ASN A O 1
ATOM 1093 N N . TRP A 1 137 ? -17.897 10.601 -0.314 1.00 71.94 137 TRP A N 1
ATOM 1094 C CA . TRP A 1 137 ? -17.108 10.564 -1.548 1.00 71.94 137 TRP A CA 1
ATOM 1095 C C . TRP A 1 137 ? -17.864 9.849 -2.654 1.00 71.94 137 TRP A C 1
ATOM 1097 O O . TRP A 1 137 ? -18.238 8.673 -2.507 1.00 71.94 137 TRP A O 1
ATOM 1107 N N . LYS A 1 138 ? -18.021 10.557 -3.770 1.00 77.81 138 LYS A N 1
ATOM 1108 C CA . LYS A 1 138 ? -18.530 9.990 -5.007 1.00 77.81 138 LYS A CA 1
ATOM 1109 C C . LYS A 1 138 ? -17.486 9.052 -5.613 1.00 77.81 138 LYS A C 1
ATOM 1111 O O . LYS A 1 138 ? -16.368 8.910 -5.111 1.00 77.81 138 LYS A O 1
ATOM 1116 N N . ILE A 1 139 ? -17.876 8.348 -6.670 1.00 68.94 139 ILE A N 1
ATOM 1117 C CA . ILE A 1 139 ? -16.975 7.417 -7.356 1.00 68.94 139 ILE A CA 1
ATOM 1118 C C . ILE A 1 139 ? -15.797 8.190 -7.957 1.00 68.94 139 ILE A C 1
ATOM 1120 O O . ILE A 1 139 ? -14.663 7.739 -7.850 1.00 68.94 139 ILE A O 1
ATOM 1124 N N . GLU A 1 140 ? -16.052 9.382 -8.486 1.00 75.31 140 GLU A N 1
ATOM 1125 C CA . GLU A 1 140 ? -15.065 10.275 -9.087 1.00 75.31 140 GLU A CA 1
ATOM 1126 C C . GLU A 1 140 ? -13.988 10.688 -8.073 1.00 75.31 140 GLU A C 1
ATOM 1128 O O . GLU A 1 140 ? -12.803 10.504 -8.335 1.00 75.31 140 GLU A O 1
ATOM 1133 N N . ASP A 1 141 ? -14.387 11.102 -6.861 1.00 73.88 141 ASP A N 1
ATOM 1134 C CA . ASP A 1 141 ? -13.448 11.467 -5.785 1.00 73.88 141 ASP A CA 1
ATOM 1135 C C . ASP A 1 141 ? -12.498 10.306 -5.438 1.00 73.88 141 ASP A C 1
ATOM 1137 O O . ASP A 1 141 ? -11.313 10.496 -5.154 1.00 73.88 141 ASP A O 1
ATOM 1141 N N . ARG A 1 142 ? -13.018 9.072 -5.474 1.00 70.88 142 ARG A N 1
ATOM 1142 C CA . ARG A 1 142 ? -12.238 7.855 -5.204 1.00 70.88 142 ARG A CA 1
ATOM 1143 C C . ARG A 1 142 ? -11.281 7.548 -6.344 1.00 70.88 142 ARG A C 1
ATOM 1145 O O . ARG A 1 142 ? -10.144 7.171 -6.067 1.00 70.88 142 ARG A O 1
ATOM 1152 N N . VAL A 1 143 ? -11.735 7.698 -7.588 1.00 67.62 143 VAL A N 1
ATOM 1153 C CA . VAL A 1 143 ? -10.918 7.501 -8.793 1.00 67.62 143 VAL A CA 1
ATOM 1154 C C . VAL A 1 143 ? -9.725 8.457 -8.772 1.00 67.62 143 VAL A C 1
ATOM 1156 O O . VAL A 1 143 ? -8.571 8.021 -8.808 1.00 67.62 143 VAL A O 1
ATOM 1159 N N . ASP A 1 144 ? -9.990 9.747 -8.599 1.00 68.44 144 ASP A N 1
ATOM 1160 C CA . ASP A 1 144 ? -8.954 10.776 -8.620 1.00 68.44 144 ASP A CA 1
ATOM 1161 C C . ASP A 1 144 ? -7.951 10.589 -7.479 1.00 68.44 144 ASP A C 1
ATOM 1163 O O . ASP A 1 144 ? -6.733 10.661 -7.680 1.00 68.44 144 ASP A O 1
ATOM 1167 N N . LYS A 1 145 ? -8.443 10.288 -6.271 1.00 72.06 145 LYS A N 1
ATOM 1168 C CA . LYS A 1 145 ? -7.581 10.193 -5.094 1.00 72.06 145 LYS A CA 1
ATOM 1169 C C . LYS A 1 145 ? -6.764 8.904 -5.026 1.00 72.06 145 LYS A C 1
ATOM 1171 O O . LYS A 1 145 ? -5.587 8.974 -4.670 1.00 72.06 145 LYS A O 1
ATOM 1176 N N . LEU A 1 146 ? -7.370 7.749 -5.308 1.00 72.19 146 LEU A N 1
ATOM 1177 C CA . LEU A 1 146 ? -6.739 6.441 -5.085 1.00 72.19 146 LEU A CA 1
ATOM 1178 C C . LEU A 1 146 ? -5.954 5.931 -6.296 1.00 72.19 146 LEU A C 1
ATOM 1180 O O . LEU A 1 146 ? -5.039 5.134 -6.099 1.00 72.19 146 LEU A O 1
ATOM 1184 N N . PHE A 1 147 ? -6.287 6.385 -7.509 1.00 69.19 147 PHE A N 1
ATOM 1185 C CA . PHE A 1 147 ? -5.764 5.792 -8.744 1.00 69.19 147 PHE A CA 1
ATOM 1186 C C . PHE A 1 147 ? -4.979 6.766 -9.610 1.00 69.19 147 PHE A C 1
ATOM 1188 O O . PHE A 1 147 ? -3.919 6.409 -10.119 1.00 69.19 147 PHE A O 1
ATOM 1195 N N . ILE A 1 148 ? -5.486 7.986 -9.793 1.00 60.78 148 ILE A N 1
ATOM 1196 C CA . ILE A 1 148 ? -4.856 8.955 -10.696 1.00 60.78 148 ILE A CA 1
ATOM 1197 C C . ILE A 1 148 ? -3.763 9.712 -9.955 1.00 60.78 148 ILE A C 1
ATOM 1199 O O . ILE A 1 148 ? -2.642 9.785 -10.445 1.00 60.78 148 ILE A O 1
ATOM 1203 N N . GLY A 1 14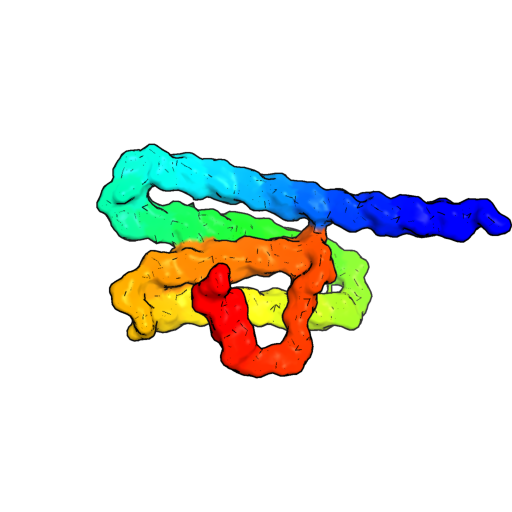9 ? -4.047 10.150 -8.726 1.00 57.19 149 GLY A N 1
ATOM 1204 C CA . GLY A 1 149 ? -3.064 10.772 -7.864 1.00 57.19 149 GLY A CA 1
ATOM 1205 C C . GLY A 1 149 ? -2.603 12.149 -8.345 1.00 57.19 149 GLY A C 1
ATOM 1206 O O . GLY A 1 149 ? -2.000 12.257 -9.401 1.00 57.19 149 GLY A O 1
ATOM 1207 N N . TYR A 1 150 ? -2.798 13.187 -7.531 1.00 41.66 150 TYR A N 1
ATOM 1208 C CA . TYR A 1 150 ? -2.097 14.464 -7.731 1.00 41.66 150 TYR A CA 1
ATOM 1209 C C . TYR A 1 150 ? -0.584 14.307 -7.556 1.00 41.66 150 TYR A C 1
ATOM 1211 O O . TYR A 1 150 ? -0.183 13.469 -6.699 1.00 41.66 150 TYR A O 1
#

Radius of gyration: 18.09 Å; chains: 1; bounding box: 42×28×62 Å

Sequence (150 aa):
MKNILLIFLTFFISSSVFAENFLQSKKQVRNYLVSCLKDPENSKYSAAYNSCLLEASDKFLEKANIEFSQQFTKANITTRNSLVKDRNIYLNAIKFCESYQAVSYDGFTKEAICKLKTAKDYLSLLVNGETTLPNNWKIEDRVDKLFIGY